Protein AF-L5N5R5-F1 (afdb_monomer)

pLDDT: mean 75.97, std 11.03, range [48.0, 91.44]

Solvent-accessible surface area (backbone atoms only — not comparable to full-atom values): 5219 Å² total; per-residue (Å²): 139,67,73,84,77,54,55,60,58,80,73,69,29,40,76,46,81,45,83,62,83,48,68,68,62,52,57,66,46,50,78,69,44,60,86,80,44,64,66,93,84,47,77,93,83,75,51,74,47,78,46,72,75,92,64,80,76,94,63,81,92,82,76,82,60,64,84,82,72,56,82,90,83,132

Sequence (74 aa):
METARLSPSSLGFDRGNIDCTNPELREQLKGEAQVLLDRETYGVSSMAAFGCRAEDPSRPKMRRNMKNMAEWIE

Structure (mmCIF, N/CA/C/O backbone):
data_AF-L5N5R5-F1
#
_entry.id   AF-L5N5R5-F1
#
loop_
_atom_site.group_PDB
_atom_site.id
_atom_site.type_symbol
_atom_site.label_atom_id
_atom_site.label_alt_id
_atom_site.label_comp_id
_atom_site.label_asym_id
_atom_site.label_entity_id
_atom_site.label_seq_id
_atom_site.pdb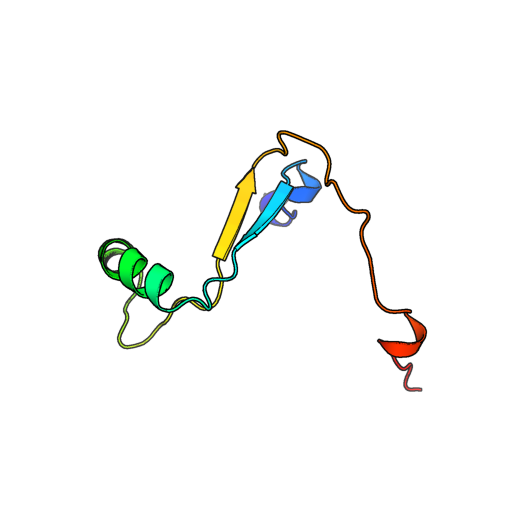x_PDB_ins_code
_atom_site.Cartn_x
_atom_site.Cartn_y
_atom_site.Cartn_z
_atom_site.occupancy
_atom_site.B_iso_or_equiv
_atom_site.auth_seq_id
_atom_site.auth_comp_id
_atom_site.auth_asym_id
_atom_site.auth_atom_id
_atom_site.pdbx_PDB_model_num
ATOM 1 N N . MET A 1 1 ? -20.481 -5.278 -16.074 1.00 48.00 1 MET A N 1
ATOM 2 C CA . MET A 1 1 ? -19.919 -4.803 -14.787 1.00 48.00 1 MET A CA 1
ATOM 3 C C . MET A 1 1 ? -18.659 -5.618 -14.459 1.00 48.00 1 MET A C 1
ATOM 5 O O . MET A 1 1 ? -18.592 -6.266 -13.428 1.00 48.00 1 MET A O 1
ATOM 9 N N . GLU A 1 2 ? -17.672 -5.646 -15.366 1.00 52.38 2 GLU A N 1
ATOM 10 C CA . GLU A 1 2 ? -16.475 -6.512 -15.248 1.00 52.38 2 GLU A CA 1
ATOM 11 C C . GLU A 1 2 ? -15.202 -5.741 -14.862 1.00 52.38 2 GLU A C 1
ATOM 13 O O . GLU A 1 2 ? -14.287 -6.302 -14.265 1.00 52.38 2 GLU A O 1
ATOM 18 N N . THR A 1 3 ? -15.168 -4.431 -15.118 1.00 48.75 3 THR A N 1
ATOM 19 C CA . THR A 1 3 ? -14.022 -3.548 -14.848 1.00 48.75 3 THR A CA 1
ATOM 20 C C . THR A 1 3 ? -13.703 -3.380 -13.361 1.00 48.75 3 THR A C 1
ATOM 22 O O . THR A 1 3 ? -12.552 -3.133 -13.019 1.00 48.75 3 THR A O 1
ATOM 25 N N . ALA A 1 4 ? -14.670 -3.598 -12.463 1.00 54.59 4 ALA A N 1
ATOM 26 C CA . ALA A 1 4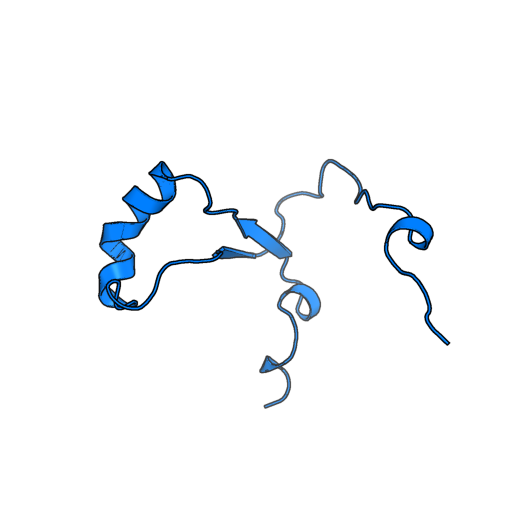 ? -14.466 -3.521 -11.012 1.00 54.59 4 ALA A CA 1
ATOM 27 C C . ALA A 1 4 ? -13.580 -4.650 -10.437 1.00 54.59 4 ALA A C 1
ATOM 29 O O . ALA A 1 4 ? -13.192 -4.586 -9.274 1.00 54.59 4 ALA A O 1
ATOM 30 N N . ARG A 1 5 ? -13.252 -5.686 -11.228 1.00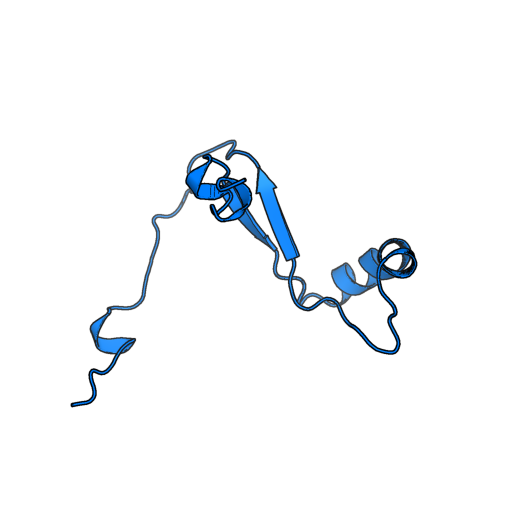 56.22 5 ARG A N 1
ATOM 31 C CA . ARG A 1 5 ? -12.330 -6.769 -10.826 1.00 56.22 5 ARG A CA 1
ATOM 32 C C . ARG A 1 5 ? -10.863 -6.449 -11.100 1.00 56.22 5 ARG A C 1
ATOM 34 O O . ARG A 1 5 ? -9.981 -7.180 -10.652 1.00 56.22 5 ARG A O 1
ATOM 41 N N . LEU A 1 6 ? -10.598 -5.401 -11.874 1.00 73.62 6 LEU A N 1
ATOM 42 C CA . LEU A 1 6 ? -9.249 -5.036 -12.263 1.00 73.62 6 LEU A CA 1
ATOM 43 C C . LEU A 1 6 ? -8.557 -4.273 -11.139 1.00 73.62 6 LEU A C 1
ATOM 45 O O . LEU A 1 6 ? -9.153 -3.460 -10.434 1.00 73.62 6 LEU A O 1
ATOM 49 N N . SER A 1 7 ? -7.262 -4.534 -10.983 1.00 78.12 7 SER A N 1
ATOM 50 C CA . SER A 1 7 ? -6.451 -3.751 -10.063 1.00 78.12 7 SER A CA 1
ATOM 51 C C . SER A 1 7 ? -6.306 -2.321 -10.601 1.00 78.12 7 SER A C 1
ATOM 53 O O . SER A 1 7 ? -6.255 -2.144 -11.817 1.00 78.12 7 SER A O 1
ATOM 55 N N . PRO A 1 8 ? -6.153 -1.298 -9.746 1.00 79.31 8 PRO A N 1
ATOM 56 C CA . PRO A 1 8 ? -5.938 0.073 -10.216 1.00 79.31 8 PRO A CA 1
ATOM 57 C C . PRO A 1 8 ? -4.754 0.210 -11.188 1.00 79.31 8 PRO A C 1
ATOM 59 O O . PRO A 1 8 ? -4.831 0.966 -12.149 1.00 79.31 8 PRO A O 1
ATOM 62 N N . SER A 1 9 ? -3.716 -0.619 -11.039 1.00 81.06 9 SER A N 1
ATOM 63 C CA . SER A 1 9 ? -2.580 -0.666 -11.971 1.00 81.06 9 SER A CA 1
ATOM 64 C C . SER A 1 9 ? -2.917 -1.245 -13.342 1.00 81.06 9 SER A C 1
ATOM 66 O O . SER A 1 9 ? -2.291 -0.869 -14.325 1.00 81.06 9 SER A O 1
ATOM 68 N N . SER A 1 10 ? -3.943 -2.089 -13.446 1.00 83.62 10 SER A N 1
ATOM 69 C CA . SER A 1 10 ? -4.490 -2.528 -14.736 1.00 83.62 10 SER A CA 1
ATOM 70 C C . SER A 1 10 ? -5.172 -1.384 -15.498 1.00 83.62 10 SER A C 1
ATOM 72 O O . SER A 1 10 ? -5.353 -1.487 -16.705 1.00 83.62 10 SER A O 1
ATOM 74 N N . LEU A 1 11 ? -5.539 -0.305 -14.799 1.00 81.50 11 LEU A N 1
ATOM 75 C CA . LEU A 1 11 ? -6.109 0.921 -15.363 1.00 81.50 11 LEU A CA 1
ATOM 76 C C . LEU A 1 11 ? -5.062 2.042 -15.504 1.00 81.50 11 LEU A C 1
ATOM 78 O O . LEU A 1 11 ? -5.421 3.173 -15.812 1.00 81.50 11 LEU A O 1
ATOM 82 N N . GLY A 1 12 ? -3.780 1.746 -15.262 1.00 79.62 12 GLY A N 1
ATOM 83 C CA . GLY A 1 12 ? -2.691 2.723 -15.331 1.00 79.62 12 GLY A CA 1
ATOM 84 C C . GLY A 1 12 ? -2.477 3.549 -14.059 1.00 79.62 12 GLY A C 1
ATOM 85 O O . GLY A 1 12 ? -1.594 4.399 -14.051 1.00 79.62 12 GLY A O 1
ATOM 86 N N . PHE A 1 13 ? -3.222 3.294 -12.975 1.00 80.38 13 PHE A N 1
ATOM 87 C CA . PHE A 1 13 ? -2.966 3.945 -11.689 1.00 80.38 13 PHE A CA 1
ATOM 88 C C . PHE A 1 13 ? -1.839 3.260 -10.919 1.00 80.38 13 PHE A C 1
ATOM 90 O O . PHE A 1 13 ? -1.812 2.043 -10.691 1.00 80.38 13 PHE A O 1
ATOM 97 N N . ASP A 1 14 ? -0.938 4.075 -10.408 1.00 78.31 14 ASP A N 1
ATOM 98 C CA . ASP A 1 14 ? 0.093 3.656 -9.492 1.00 78.31 14 ASP A CA 1
ATOM 99 C C . ASP A 1 14 ? -0.466 3.455 -8.088 1.00 78.31 14 ASP A C 1
ATOM 101 O O . ASP A 1 14 ? -1.190 4.282 -7.530 1.00 78.31 14 ASP A O 1
ATOM 105 N N . ARG A 1 15 ? -0.100 2.314 -7.502 1.00 66.38 15 ARG A N 1
ATOM 106 C CA . ARG A 1 15 ? -0.373 2.003 -6.102 1.00 66.38 15 ARG A CA 1
ATOM 107 C C . ARG A 1 15 ? 0.842 2.374 -5.258 1.00 66.38 15 ARG A C 1
ATOM 109 O O . ARG A 1 15 ? 1.931 1.839 -5.480 1.00 66.38 15 ARG A O 1
ATOM 116 N N . GLY A 1 16 ? 0.635 3.234 -4.269 1.00 67.94 16 GLY A N 1
ATOM 117 C CA . GLY A 1 16 ? 1.553 3.447 -3.155 1.00 67.94 16 GLY A CA 1
ATOM 118 C C . GLY A 1 16 ? 1.055 2.689 -1.928 1.00 67.94 16 GLY A C 1
ATOM 119 O O . GLY A 1 16 ? -0.083 2.879 -1.507 1.00 67.94 16 GLY A O 1
ATOM 120 N N . ASN A 1 17 ? 1.884 1.821 -1.348 1.00 63.88 17 ASN A N 1
ATOM 121 C CA . ASN A 1 17 ? 1.557 1.212 -0.059 1.00 63.88 17 ASN A CA 1
ATOM 122 C C . ASN A 1 17 ? 1.973 2.187 1.043 1.00 63.88 17 ASN A C 1
ATOM 124 O O . ASN A 1 17 ? 3.136 2.590 1.083 1.00 63.88 17 ASN A O 1
ATOM 128 N N . ILE A 1 18 ? 1.039 2.548 1.920 1.00 65.88 18 ILE A N 1
ATOM 129 C CA . ILE A 1 18 ? 1.338 3.330 3.117 1.00 65.88 18 ILE A CA 1
ATOM 130 C C . ILE A 1 18 ? 1.279 2.354 4.281 1.00 65.88 18 ILE A C 1
ATOM 132 O O . ILE A 1 18 ? 0.221 1.804 4.592 1.00 65.88 18 ILE A O 1
ATOM 136 N N . ASP A 1 19 ? 2.433 2.100 4.890 1.00 61.03 19 ASP A N 1
ATOM 137 C CA . ASP A 1 19 ? 2.468 1.317 6.113 1.00 61.03 19 ASP A CA 1
ATOM 138 C C . ASP A 1 19 ? 2.035 2.204 7.288 1.00 61.03 19 ASP A C 1
ATOM 140 O O . ASP A 1 19 ? 2.691 3.188 7.627 1.00 61.03 19 ASP A O 1
ATOM 144 N N . CYS A 1 20 ? 0.896 1.867 7.886 1.00 58.75 20 CYS A N 1
ATOM 145 C CA . CYS A 1 20 ? 0.319 2.583 9.022 1.00 58.75 20 CYS A CA 1
ATOM 146 C C . CYS A 1 20 ? 0.695 1.944 10.364 1.00 58.75 20 CYS A C 1
ATOM 148 O O . CYS A 1 20 ? -0.004 2.138 11.359 1.00 58.75 20 CYS A O 1
ATOM 150 N N . THR A 1 21 ? 1.783 1.173 10.415 1.00 61.47 21 THR A N 1
ATOM 151 C CA . THR A 1 21 ? 2.328 0.629 11.667 1.00 61.47 21 THR A CA 1
ATOM 152 C C . THR A 1 21 ? 2.828 1.710 12.629 1.00 61.47 21 THR A C 1
ATOM 154 O O . THR A 1 21 ? 2.968 1.429 13.819 1.00 61.47 21 THR A O 1
ATOM 157 N N . ASN A 1 22 ? 3.036 2.952 12.169 1.00 70.25 22 ASN A N 1
ATOM 158 C CA . ASN A 1 22 ? 3.425 4.067 13.032 1.00 70.25 22 ASN A CA 1
ATOM 159 C C . ASN A 1 22 ? 2.277 4.468 13.999 1.00 70.25 22 ASN A C 1
ATOM 161 O O . ASN A 1 22 ? 1.195 4.855 13.539 1.00 70.25 22 ASN A O 1
ATOM 165 N N . PRO A 1 23 ? 2.501 4.424 15.328 1.00 73.25 23 PRO A N 1
ATOM 166 C CA . PRO A 1 23 ? 1.495 4.777 16.328 1.00 73.25 23 PRO A CA 1
ATOM 167 C C . PRO A 1 23 ? 1.043 6.247 16.277 1.00 73.25 23 PRO A C 1
ATOM 169 O O . PRO A 1 23 ? -0.123 6.513 16.551 1.00 73.25 23 PRO A O 1
ATOM 172 N N . GLU A 1 24 ? 1.897 7.192 15.876 1.00 74.19 24 GLU A N 1
ATOM 173 C CA . GLU A 1 24 ? 1.545 8.620 15.786 1.00 74.19 24 GLU A CA 1
ATOM 174 C C . GLU A 1 24 ? 0.553 8.890 14.648 1.00 74.19 24 GLU A C 1
ATOM 176 O O . GLU A 1 24 ? -0.450 9.579 14.834 1.00 74.19 24 GLU A O 1
ATOM 181 N N . LEU A 1 25 ? 0.782 8.280 13.479 1.00 70.69 25 LEU A N 1
ATOM 182 C CA . LEU A 1 25 ? -0.144 8.363 12.343 1.00 70.69 25 LEU A CA 1
ATOM 183 C C . LEU A 1 25 ? -1.486 7.703 12.681 1.00 70.69 25 LEU A C 1
ATOM 185 O O . LEU A 1 25 ? -2.545 8.216 12.323 1.00 70.69 25 LEU A O 1
ATOM 189 N N . ARG A 1 26 ? -1.455 6.591 13.428 1.00 69.88 26 ARG A N 1
ATOM 190 C CA . ARG A 1 26 ? -2.667 5.953 13.961 1.00 69.88 26 ARG A CA 1
ATOM 191 C C . ARG A 1 26 ? -3.432 6.860 14.920 1.00 69.88 26 ARG A C 1
ATOM 193 O O . ARG A 1 26 ? -4.657 6.765 14.940 1.00 69.88 26 ARG A O 1
ATOM 200 N N . GLU A 1 27 ? -2.743 7.703 15.690 1.00 73.44 27 GLU A N 1
ATOM 201 C CA . GLU A 1 27 ? -3.356 8.682 16.594 1.00 73.44 27 GLU A CA 1
ATOM 202 C C . GLU A 1 27 ? -4.066 9.801 15.821 1.00 73.44 27 GLU A C 1
ATOM 204 O O . GLU A 1 27 ? -5.212 10.131 16.114 1.00 73.44 27 GLU A O 1
ATOM 209 N N . GLN A 1 28 ? -3.428 10.331 14.775 1.00 74.56 28 GLN A N 1
ATOM 210 C CA . GLN A 1 28 ? -4.007 11.383 13.931 1.00 74.56 28 GLN A CA 1
ATOM 211 C C . GLN A 1 28 ? -5.247 10.900 13.165 1.00 74.56 28 GLN A C 1
ATOM 213 O O . GLN A 1 28 ? -6.239 11.618 13.063 1.00 74.56 28 GLN A O 1
ATOM 218 N N . LEU A 1 29 ? -5.242 9.644 12.711 1.00 69.81 29 LEU A N 1
ATOM 219 C CA . LEU A 1 29 ? -6.379 9.015 12.029 1.00 69.81 29 LEU A CA 1
ATOM 220 C C . LEU A 1 29 ? -7.582 8.751 12.952 1.00 69.81 29 LEU A C 1
ATOM 222 O O . LEU A 1 29 ? -8.661 8.396 12.471 1.00 69.81 29 LEU A O 1
ATOM 226 N N . LYS A 1 30 ? -7.431 8.899 14.278 1.00 65.31 30 LYS A N 1
ATOM 227 C CA . LYS A 1 30 ? -8.490 8.551 15.233 1.00 65.31 30 LYS A CA 1
ATOM 228 C C . LYS A 1 30 ? -9.735 9.418 15.115 1.00 65.31 30 LYS A C 1
ATOM 230 O O . LYS A 1 30 ? -10.814 8.880 15.344 1.00 65.31 30 LYS A O 1
ATOM 235 N N . GLY A 1 31 ? -9.580 10.701 14.787 1.00 65.38 31 GLY A N 1
ATOM 236 C CA . GLY A 1 31 ? -10.694 11.651 14.720 1.00 65.38 31 GLY A CA 1
ATOM 237 C C . GLY A 1 31 ? -11.593 11.449 13.500 1.00 65.38 31 GLY A C 1
ATOM 238 O O . GLY A 1 31 ? -12.807 11.579 13.605 1.00 65.38 31 GLY A O 1
ATOM 239 N N . GLU A 1 32 ? -11.015 11.075 12.356 1.00 64.62 32 GLU A N 1
ATOM 240 C CA . GLU A 1 32 ? -11.755 10.940 11.092 1.00 64.62 32 GLU A CA 1
ATOM 241 C C . GLU A 1 32 ? -12.339 9.533 10.892 1.00 64.62 32 GLU A C 1
ATOM 243 O O . GLU A 1 32 ? -13.451 9.378 10.388 1.00 64.62 32 GLU A O 1
ATOM 248 N N . ALA A 1 33 ? -11.629 8.488 11.333 1.00 60.09 33 ALA A N 1
ATOM 249 C CA . ALA A 1 33 ? -12.055 7.101 11.126 1.00 60.09 33 ALA A CA 1
ATOM 250 C C . ALA A 1 33 ? -13.275 6.695 11.972 1.00 60.09 33 ALA A C 1
ATOM 252 O O . ALA A 1 33 ? -13.952 5.721 11.651 1.00 60.09 33 ALA A O 1
ATOM 253 N N . GLN A 1 34 ? -13.569 7.429 13.047 1.00 56.25 34 GLN A N 1
ATOM 254 C CA . GLN A 1 34 ? -14.604 7.075 14.023 1.00 56.25 34 GLN A CA 1
ATOM 255 C C . GLN A 1 34 ? -16.030 7.157 13.454 1.00 56.25 34 GLN A C 1
ATOM 257 O O . GLN A 1 34 ? -16.930 6.499 13.964 1.00 56.25 34 GLN A O 1
ATOM 262 N N . VAL A 1 35 ? -16.228 7.915 12.369 1.00 62.66 35 VAL A N 1
ATOM 263 C CA . VAL A 1 35 ? -17.512 8.004 11.649 1.00 62.66 35 VAL A CA 1
ATOM 264 C C . VAL A 1 35 ? -17.735 6.801 10.718 1.00 62.66 35 VAL A C 1
ATOM 266 O O . VAL A 1 35 ? -18.871 6.491 10.373 1.00 62.66 35 VAL A O 1
ATOM 269 N N . LEU A 1 36 ? -16.665 6.107 10.313 1.00 71.12 36 LEU A N 1
ATOM 270 C CA . LEU A 1 36 ? -16.699 5.057 9.285 1.00 71.12 36 LEU A CA 1
ATOM 271 C C . LEU A 1 36 ? -16.421 3.648 9.824 1.00 71.12 36 LEU A C 1
ATOM 273 O O . LEU A 1 36 ? -16.732 2.670 9.147 1.00 71.12 36 LEU A O 1
ATOM 277 N N . LEU A 1 37 ? -15.825 3.531 11.012 1.00 76.50 37 LEU A N 1
ATOM 278 C CA . LE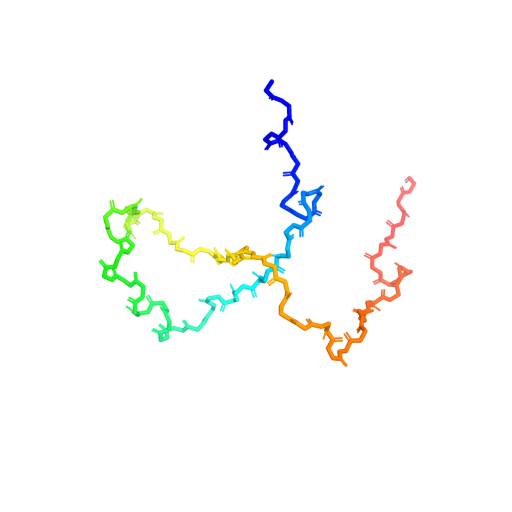U A 1 37 ? -15.388 2.261 11.580 1.00 76.50 37 LEU A CA 1
ATOM 279 C C . LEU A 1 37 ? -15.739 2.185 13.069 1.00 76.50 37 LEU A C 1
ATOM 281 O O . LEU A 1 37 ? -15.275 3.008 13.858 1.00 76.50 37 LEU A O 1
ATOM 285 N N . ASP A 1 38 ? -16.501 1.159 13.456 1.00 80.88 38 ASP A N 1
ATOM 286 C CA . ASP A 1 38 ? -16.674 0.801 14.865 1.00 80.88 38 ASP A CA 1
ATOM 287 C C . ASP A 1 38 ? -15.349 0.280 15.434 1.00 80.88 38 ASP A C 1
ATOM 289 O O . ASP A 1 38 ? -14.814 -0.741 14.997 1.00 80.88 38 ASP A O 1
ATOM 293 N N . ARG A 1 39 ? -14.816 1.005 16.415 1.00 72.50 39 ARG A N 1
ATOM 294 C CA . ARG A 1 39 ? -13.466 0.799 16.940 1.00 72.50 39 ARG A CA 1
ATOM 295 C C . ARG A 1 39 ? -13.386 -0.204 18.078 1.00 72.50 39 ARG A C 1
ATOM 297 O O . ARG A 1 39 ? -12.277 -0.621 18.403 1.00 72.50 39 ARG A O 1
ATOM 304 N N . GLU A 1 40 ? -14.513 -0.570 18.682 1.00 79.62 40 GLU A N 1
ATOM 305 C CA . GLU A 1 40 ? -14.529 -1.653 19.670 1.00 79.62 40 GLU A CA 1
ATOM 306 C C . GLU A 1 40 ? -14.319 -3.001 18.978 1.00 79.62 40 GLU A C 1
ATOM 308 O O . GLU A 1 40 ? -13.629 -3.877 19.500 1.00 79.62 40 GL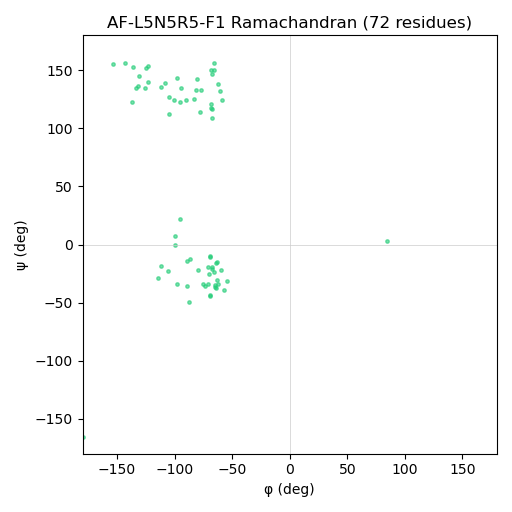U A O 1
ATOM 313 N N . THR A 1 41 ? -14.840 -3.124 17.757 1.00 80.50 41 THR A N 1
ATOM 314 C CA . THR A 1 41 ? -14.789 -4.363 16.981 1.00 80.50 41 THR A CA 1
ATOM 315 C C . THR A 1 41 ? -13.651 -4.378 15.955 1.00 80.50 41 THR A C 1
ATOM 317 O O . THR A 1 41 ? -13.067 -5.434 15.701 1.00 80.50 41 THR A O 1
ATOM 320 N N . TYR A 1 42 ? -13.300 -3.231 15.357 1.00 79.31 42 TYR A N 1
ATOM 321 C CA . TYR A 1 42 ? -12.388 -3.180 14.212 1.00 79.31 42 TYR A CA 1
ATOM 322 C C . TYR A 1 42 ? -11.260 -2.152 14.356 1.00 79.31 42 TYR A C 1
ATOM 324 O O . TYR A 1 42 ? -11.425 -1.042 14.858 1.00 79.31 42 TYR A O 1
ATOM 332 N N . GLY A 1 43 ? -10.088 -2.508 13.827 1.00 76.81 43 GLY A N 1
ATOM 333 C CA . GLY A 1 43 ? -8.929 -1.625 13.726 1.00 76.81 43 GLY A CA 1
ATOM 334 C C . GLY A 1 43 ? -8.440 -1.483 12.287 1.00 76.81 43 GLY A C 1
ATOM 335 O O . GLY A 1 43 ? -8.598 -2.385 11.465 1.00 76.81 43 GLY A O 1
ATOM 336 N N . VAL A 1 44 ? -7.789 -0.357 11.983 1.00 75.81 44 VAL A N 1
ATOM 337 C CA . VAL A 1 44 ? -7.125 -0.163 10.687 1.00 75.81 44 VAL A CA 1
ATOM 338 C C . VAL A 1 44 ? -5.918 -1.102 10.594 1.00 75.81 44 VAL A C 1
ATOM 340 O O . VAL A 1 44 ? -4.971 -0.994 11.384 1.00 75.81 44 VAL A O 1
ATOM 343 N N . SER A 1 45 ? -5.964 -2.023 9.627 1.00 76.50 45 SER A N 1
ATOM 344 C CA . SER A 1 45 ? -4.895 -2.995 9.359 1.00 76.50 45 SER A CA 1
ATOM 345 C C . SER A 1 45 ? -3.840 -2.444 8.394 1.00 76.50 45 SER A C 1
ATOM 347 O O . SER A 1 45 ? -2.652 -2.491 8.695 1.00 76.50 45 SER A O 1
ATOM 349 N N . SER A 1 46 ? -4.264 -1.874 7.265 1.00 72.12 46 SER A N 1
ATOM 350 C CA . SER A 1 46 ? -3.373 -1.346 6.225 1.00 72.12 46 SER A CA 1
ATOM 351 C C . SER A 1 46 ? -4.051 -0.236 5.430 1.00 72.12 46 SER A C 1
ATOM 353 O O . SER A 1 46 ? -5.276 -0.256 5.296 1.00 72.12 46 SER A O 1
ATOM 355 N N . MET A 1 47 ? -3.271 0.665 4.831 1.00 77.62 47 MET A N 1
ATOM 356 C CA . MET A 1 47 ? -3.772 1.675 3.896 1.00 77.62 47 MET A CA 1
ATOM 357 C C . MET A 1 47 ? -3.037 1.596 2.554 1.00 77.62 47 MET A C 1
ATOM 359 O O . MET A 1 47 ? -1.877 1.191 2.462 1.00 77.62 47 MET A O 1
ATOM 363 N N . ALA A 1 48 ? -3.727 1.996 1.490 1.00 78.19 48 ALA A N 1
ATOM 364 C CA . ALA A 1 48 ? -3.158 2.097 0.155 1.00 78.19 48 ALA A CA 1
ATOM 365 C C . ALA A 1 48 ? -3.566 3.431 -0.468 1.00 78.19 48 ALA A C 1
ATOM 367 O O . ALA A 1 48 ? -4.732 3.816 -0.410 1.00 78.19 48 ALA A O 1
ATOM 368 N N . ALA A 1 49 ? -2.600 4.113 -1.072 1.00 79.44 49 ALA A N 1
ATOM 369 C CA . ALA A 1 49 ? -2.824 5.293 -1.887 1.00 79.44 49 ALA A CA 1
ATOM 370 C C . ALA A 1 49 ? -2.855 4.901 -3.369 1.00 79.44 49 ALA A C 1
ATOM 372 O O . ALA A 1 49 ? -2.091 4.038 -3.817 1.00 79.44 49 ALA A O 1
ATOM 373 N N . PHE A 1 50 ? -3.723 5.562 -4.129 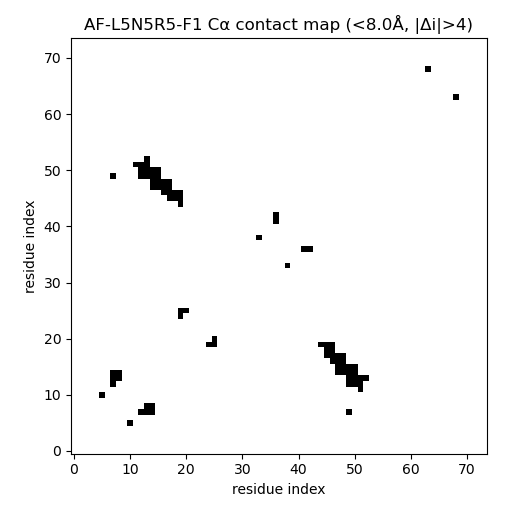1.00 79.62 50 PHE A N 1
ATOM 374 C CA . PHE A 1 50 ? -3.832 5.412 -5.577 1.00 79.62 50 PHE A CA 1
ATOM 375 C C . PHE A 1 50 ? -3.641 6.773 -6.240 1.00 79.62 50 PHE A C 1
ATOM 377 O O . PHE A 1 50 ? -4.139 7.779 -5.740 1.00 79.62 50 PHE A O 1
ATOM 384 N N . GLY A 1 51 ? -2.928 6.802 -7.360 1.00 82.81 51 GLY A N 1
ATOM 385 C CA . GLY A 1 51 ? -2.689 8.023 -8.123 1.00 82.81 51 GLY A CA 1
ATOM 386 C C . GLY A 1 51 ? -1.845 7.748 -9.359 1.00 82.81 51 GLY A C 1
ATOM 387 O O . GLY A 1 51 ? -1.671 6.596 -9.739 1.00 82.81 51 GLY A O 1
ATOM 388 N N . CYS A 1 52 ? -1.307 8.792 -9.976 1.00 82.69 52 CYS A N 1
ATOM 389 C CA . CYS A 1 52 ? -0.328 8.667 -11.054 1.00 82.69 52 CYS A CA 1
ATOM 390 C C . CYS A 1 52 ? 1.041 9.107 -10.528 1.00 82.69 52 CYS A C 1
ATOM 392 O O . CYS A 1 52 ? 1.122 10.089 -9.785 1.00 82.69 52 CYS A O 1
ATOM 394 N N . ARG A 1 53 ? 2.11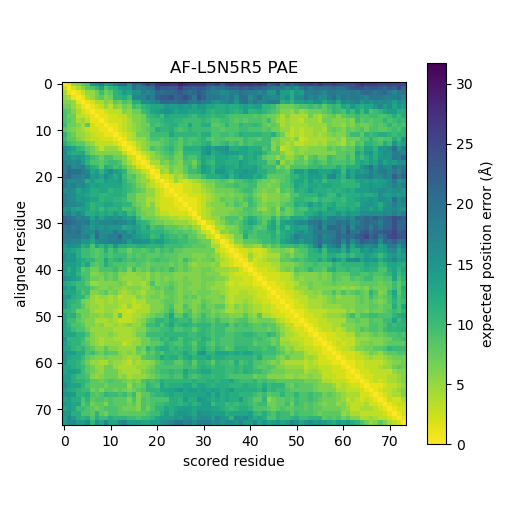6 8.395 -10.882 1.00 82.19 53 ARG A N 1
ATOM 395 C CA . ARG A 1 53 ? 3.483 8.820 -10.556 1.00 82.19 53 ARG A CA 1
ATOM 396 C C . ARG A 1 53 ? 3.786 10.176 -11.184 1.00 82.19 53 ARG A C 1
ATOM 398 O O . ARG A 1 53 ? 3.568 10.380 -12.373 1.00 82.19 53 ARG A O 1
ATOM 405 N N . ALA A 1 54 ? 4.337 11.073 -10.372 1.00 86.69 54 ALA A N 1
ATOM 406 C CA . ALA A 1 54 ? 4.934 12.310 -10.863 1.00 86.69 54 ALA A CA 1
ATOM 407 C C . ALA A 1 54 ? 6.299 12.050 -11.524 1.00 86.69 54 ALA A C 1
ATOM 409 O O . ALA A 1 54 ? 6.653 12.713 -12.491 1.00 86.69 54 ALA A O 1
ATOM 410 N N . GLU A 1 55 ? 7.043 11.068 -11.010 1.00 88.75 55 GLU A N 1
ATOM 411 C CA . GLU A 1 55 ? 8.393 10.717 -11.450 1.00 88.75 55 GLU A CA 1
ATOM 412 C C . GLU A 1 55 ? 8.595 9.196 -11.406 1.00 88.75 55 GLU A C 1
ATOM 414 O O . GLU A 1 55 ? 7.937 8.480 -10.634 1.00 88.75 55 GLU A O 1
ATOM 419 N N . ASP A 1 56 ? 9.534 8.702 -12.214 1.00 87.25 56 ASP A N 1
ATO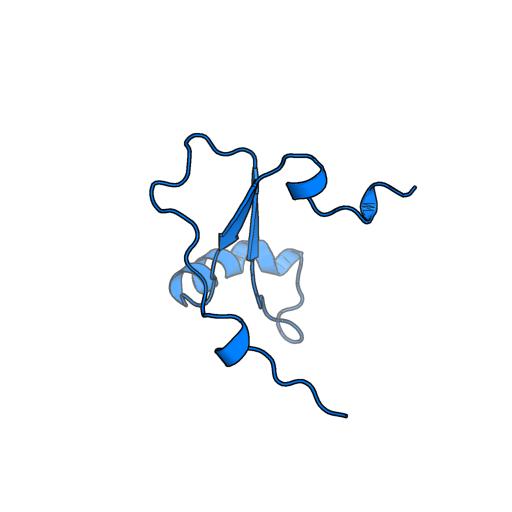M 420 C CA . ASP A 1 56 ? 9.907 7.291 -12.216 1.00 87.25 56 ASP A CA 1
ATOM 421 C C . ASP A 1 56 ? 10.608 6.882 -10.906 1.00 87.25 56 ASP A C 1
ATOM 423 O O . ASP A 1 56 ? 11.349 7.670 -10.310 1.00 87.25 56 ASP A O 1
ATOM 427 N N . PRO A 1 57 ? 10.420 5.634 -10.427 1.00 86.00 57 PRO A N 1
ATOM 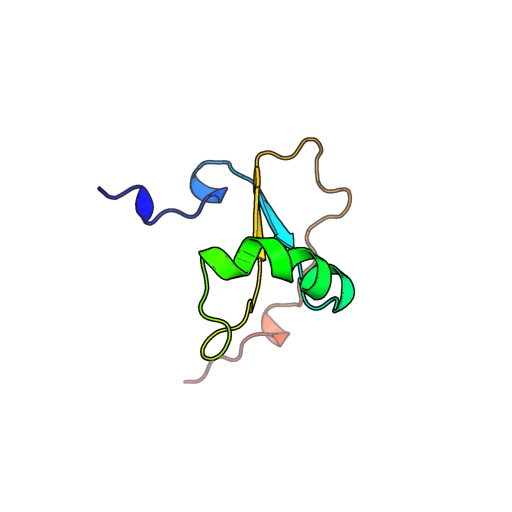428 C CA . PRO A 1 57 ? 11.070 5.171 -9.210 1.00 86.00 57 PRO A CA 1
ATOM 429 C C . PRO A 1 57 ? 12.596 5.252 -9.324 1.00 86.00 57 PRO A C 1
ATOM 431 O O . PRO A 1 57 ? 13.203 4.603 -10.173 1.00 86.00 57 PRO A O 1
ATOM 434 N N . SER A 1 58 ? 13.230 5.962 -8.390 1.00 88.56 58 SER A N 1
ATOM 435 C CA . SER A 1 58 ? 14.690 6.142 -8.354 1.00 88.56 58 SER A CA 1
ATOM 436 C C . SER A 1 58 ? 15.485 4.846 -8.162 1.00 88.56 58 SER A C 1
ATOM 438 O O . SER A 1 58 ? 16.696 4.816 -8.376 1.00 88.56 58 SER A O 1
ATOM 440 N N . ARG A 1 59 ? 14.825 3.759 -7.742 1.00 88.88 59 ARG A N 1
ATOM 441 C CA . ARG A 1 59 ? 15.441 2.444 -7.561 1.00 88.88 59 ARG A CA 1
ATOM 442 C C . ARG A 1 59 ? 14.685 1.381 -8.351 1.00 88.88 59 ARG A C 1
ATOM 444 O O . ARG A 1 59 ? 13.458 1.303 -8.235 1.00 88.88 59 ARG A O 1
ATOM 451 N N . PRO A 1 60 ? 15.396 0.500 -9.077 1.00 89.94 60 PRO A N 1
ATOM 452 C CA . PRO A 1 60 ? 14.763 -0.620 -9.747 1.00 89.94 60 PRO A CA 1
ATOM 453 C C . PRO A 1 60 ? 14.170 -1.601 -8.729 1.00 89.94 60 PRO A C 1
ATOM 455 O O . PRO A 1 60 ? 14.587 -1.701 -7.571 1.00 89.94 60 PRO A O 1
ATOM 458 N N . LYS A 1 61 ? 13.175 -2.363 -9.178 1.00 85.19 61 LYS A N 1
ATOM 459 C CA . LYS A 1 61 ? 12.465 -3.337 -8.350 1.00 85.19 61 LYS A CA 1
ATOM 460 C C . LYS A 1 61 ? 13.390 -4.499 -7.974 1.00 85.19 61 LYS A C 1
ATOM 462 O O . LYS A 1 61 ? 13.679 -5.354 -8.802 1.00 85.19 61 LYS A O 1
ATOM 467 N N . MET A 1 62 ? 13.787 -4.578 -6.707 1.00 90.31 62 MET A N 1
ATOM 468 C CA . MET A 1 62 ? 14.590 -5.689 -6.186 1.00 90.31 62 MET A CA 1
ATOM 469 C C . MET A 1 62 ? 13.695 -6.769 -5.561 1.00 90.31 62 MET A C 1
ATOM 471 O O . MET A 1 62 ? 12.737 -6.461 -4.843 1.00 90.31 62 MET A O 1
ATOM 475 N N . ARG A 1 63 ? 13.954 -8.044 -5.863 1.00 88.75 63 ARG A N 1
ATOM 476 C CA . ARG A 1 63 ? 13.192 -9.198 -5.357 1.00 88.75 63 ARG A CA 1
ATOM 477 C C . ARG A 1 63 ? 14.141 -10.309 -4.919 1.00 88.75 63 ARG A C 1
ATOM 479 O O . ARG A 1 63 ? 15.249 -10.413 -5.436 1.00 88.75 63 ARG A O 1
ATOM 486 N N . ARG A 1 64 ? 13.698 -11.133 -3.964 1.00 91.06 64 ARG A N 1
ATOM 487 C CA . ARG A 1 64 ? 14.397 -12.375 -3.603 1.00 91.06 64 ARG A CA 1
ATOM 488 C C . ARG A 1 64 ? 14.352 -13.347 -4.788 1.00 91.06 64 ARG A C 1
ATOM 490 O O . ARG A 1 64 ? 13.406 -13.312 -5.575 1.00 91.06 64 ARG A O 1
ATOM 497 N N . ASN A 1 65 ? 15.375 -14.193 -4.913 1.00 91.44 65 ASN A N 1
ATOM 498 C CA . ASN A 1 65 ? 15.418 -15.217 -5.955 1.00 91.44 65 ASN A CA 1
ATOM 499 C C . ASN A 1 65 ? 14.252 -16.203 -5.775 1.00 91.44 65 ASN A C 1
ATOM 501 O O . ASN A 1 65 ? 13.963 -16.604 -4.648 1.00 91.44 65 ASN A O 1
ATOM 505 N N . MET A 1 66 ? 13.605 -16.599 -6.875 1.00 86.62 66 MET A N 1
ATOM 506 C CA . MET A 1 66 ? 12.423 -17.469 -6.851 1.00 86.62 66 MET A CA 1
ATOM 507 C C . MET A 1 66 ? 12.686 -18.806 -6.153 1.00 86.62 66 MET A C 1
ATOM 509 O O . MET A 1 66 ? 11.853 -19.252 -5.369 1.00 86.62 66 MET A O 1
ATOM 513 N N . LYS A 1 67 ? 13.871 -19.395 -6.365 1.00 87.00 67 LYS A N 1
ATOM 514 C CA . LYS A 1 67 ? 14.271 -20.663 -5.735 1.00 87.00 67 LYS A CA 1
ATOM 515 C C . LYS A 1 67 ? 14.279 -20.602 -4.204 1.00 87.00 67 LYS A C 1
ATOM 517 O O . LYS A 1 67 ? 14.179 -21.631 -3.558 1.00 87.00 67 LYS A O 1
ATOM 522 N N . ASN A 1 68 ? 14.385 -19.401 -3.634 1.00 87.12 68 ASN A N 1
ATOM 523 C CA . ASN A 1 68 ? 14.425 -19.178 -2.189 1.00 87.12 68 ASN A CA 1
ATOM 524 C C . ASN A 1 68 ? 13.061 -18.746 -1.620 1.00 87.12 68 ASN A C 1
ATOM 526 O O . ASN A 1 68 ? 12.979 -18.429 -0.436 1.00 87.12 68 ASN A O 1
ATOM 530 N N . MET A 1 69 ? 12.024 -18.616 -2.455 1.00 89.31 69 MET A N 1
ATOM 531 C CA . MET A 1 69 ? 10.694 -18.158 -2.031 1.00 89.31 69 MET A CA 1
ATOM 532 C C . MET A 1 69 ? 9.611 -19.223 -2.166 1.00 89.31 69 MET A C 1
ATOM 534 O O . MET A 1 69 ? 8.631 -19.154 -1.431 1.00 89.31 69 MET A O 1
ATOM 538 N N . ALA A 1 70 ? 9.756 -20.154 -3.106 1.00 88.88 70 ALA A N 1
ATOM 539 C CA . ALA A 1 70 ? 8.754 -21.170 -3.377 1.00 88.88 70 ALA A CA 1
ATOM 540 C C . ALA A 1 70 ? 9.408 -22.547 -3.461 1.00 88.88 70 ALA A C 1
ATOM 542 O O . ALA A 1 70 ? 10.442 -22.711 -4.110 1.00 88.88 70 ALA A O 1
ATOM 543 N N . GLU A 1 71 ? 8.764 -23.517 -2.827 1.00 90.25 71 GLU A N 1
ATOM 544 C CA . GLU A 1 71 ? 9.075 -24.933 -2.940 1.00 90.25 71 GLU A CA 1
ATOM 545 C C . GLU A 1 71 ? 7.915 -25.615 -3.663 1.00 90.25 71 GLU A C 1
ATOM 547 O O . GLU A 1 71 ? 6.747 -25.316 -3.403 1.00 90.25 71 GLU A O 1
ATOM 552 N N . TRP A 1 72 ? 8.246 -26.485 -4.611 1.00 87.38 72 TRP A N 1
ATOM 553 C CA . TRP A 1 72 ? 7.261 -27.316 -5.288 1.00 87.38 72 TRP A CA 1
ATOM 554 C C . TRP A 1 72 ? 7.122 -28.612 -4.499 1.00 87.38 72 TRP A C 1
ATOM 556 O O . TRP A 1 72 ? 8.122 -29.281 -4.254 1.00 87.38 72 TRP A O 1
ATOM 566 N N . ILE A 1 73 ? 5.895 -28.933 -4.100 1.00 88.69 73 ILE A N 1
ATOM 567 C CA . ILE A 1 73 ? 5.557 -30.188 -3.429 1.00 88.69 73 ILE A CA 1
ATOM 568 C C . ILE A 1 73 ? 4.855 -31.062 -4.466 1.00 88.69 73 ILE A C 1
ATOM 570 O O . ILE A 1 73 ? 3.909 -30.594 -5.107 1.00 88.69 73 ILE A O 1
ATOM 574 N N . GLU A 1 74 ? 5.347 -32.284 -4.647 1.00 78.50 74 GLU A N 1
ATOM 575 C CA . GLU A 1 74 ? 4.709 -33.323 -5.467 1.00 78.50 74 GLU A CA 1
ATOM 576 C C . GLU A 1 74 ? 3.699 -34.142 -4.656 1.00 78.50 74 GLU A C 1
ATOM 578 O O . GLU A 1 74 ? 3.949 -34.375 -3.449 1.00 78.50 74 GLU A O 1
#

Radius of gyration: 17.86 Å; Cα contacts (8 Å, |Δi|>4): 42; chains: 1; bounding box: 35×46×35 Å

Secondary structure (DSSP, 8-state):
--GGGS-GGGGTPEEEEE----HHHHHHTHHHHTTTS-TTT-----EEEEE--SS--SS------GGGT-----

Nearest PDB structures (foldseek):
  8ts6-assembly1_B  TM=2.742E-01  e=3.030E+00  uncultured cyanophage

Foldseek 3Di:
DPCVPDDLVVVVKDKDWDAPPDVVSQVVCPVVCVVPDDPVPDDDDTDMDIGHDPDDDPDDDDDDDPVVPDDDDD

Mean predicted aligned error: 9.38 Å